Protein AF-A0A380ZPB5-F1 (afdb_monomer_lite)

Radius of gyration: 14.92 Å; chains: 1; bounding box: 39×32×36 Å

Organism: Bartonella doshiae (NCBI:txid33044)

Secondary structure (DSSP, 8-state):
------SSTT-EEEEEEEEEEEEEE---BTTB----EEEEEEEEEEEEEEEEEETTTTEE-EEEEEEE-EEEEEEEEE-----TT-GGGGTT-------EEETT--EEEEEEEEES-HHHHTT-------

Structure (mmCIF, N/CA/C/O backbone):
data_AF-A0A380ZPB5-F1
#
_entry.id   AF-A0A380ZPB5-F1
#
loop_
_atom_site.group_PDB
_atom_site.id
_atom_site.type_symbol
_atom_site.label_atom_id
_atom_site.label_alt_id
_atom_site.label_comp_id
_atom_site.label_asym_id
_atom_site.label_entity_id
_atom_site.label_seq_id
_atom_site.pdbx_PDB_ins_code
_atom_site.Cartn_x
_atom_site.Cartn_y
_atom_site.Cartn_z
_atom_site.occupancy
_atom_site.B_iso_or_equiv
_atom_site.auth_seq_id
_atom_site.auth_comp_id
_atom_site.auth_asym_id
_atom_site.auth_atom_id
_atom_site.pdbx_PDB_model_num
ATOM 1 N N . MET A 1 1 ? -11.620 -12.714 0.211 1.00 59.03 1 MET A N 1
ATOM 2 C CA . MET A 1 1 ? -12.500 -11.564 -0.087 1.00 59.03 1 MET A CA 1
ATOM 3 C C . MET A 1 1 ? -11.816 -10.755 -1.172 1.00 59.03 1 MET A C 1
ATOM 5 O O . MET A 1 1 ? -10.597 -10.664 -1.121 1.00 59.03 1 MET A O 1
ATOM 9 N N . TYR A 1 2 ? -12.562 -10.238 -2.146 1.00 60.38 2 TYR A N 1
ATOM 10 C CA . TYR A 1 2 ? -12.025 -9.397 -3.216 1.00 60.38 2 TYR A CA 1
ATOM 11 C C . TYR A 1 2 ? -12.805 -8.084 -3.231 1.00 60.38 2 TYR A C 1
ATOM 13 O O . TYR A 1 2 ? -14.024 -8.108 -3.072 1.00 60.38 2 TYR A O 1
ATOM 21 N N . SER A 1 3 ? -12.097 -6.974 -3.406 1.00 71.94 3 SER A N 1
ATOM 22 C CA . SER A 1 3 ? -12.670 -5.673 -3.743 1.00 71.94 3 SER A CA 1
ATOM 23 C C . SER A 1 3 ? -12.074 -5.259 -5.084 1.00 71.94 3 SER A C 1
ATOM 25 O O . SER A 1 3 ? -10.899 -5.538 -5.326 1.00 71.94 3 SER A O 1
ATOM 27 N N . ILE A 1 4 ? -12.892 -4.715 -5.982 1.00 68.88 4 ILE A N 1
ATOM 28 C CA . ILE A 1 4 ? -12.515 -4.486 -7.380 1.00 68.88 4 ILE A CA 1
ATOM 29 C C . ILE A 1 4 ? -12.632 -2.991 -7.664 1.00 68.88 4 ILE A C 1
ATOM 31 O O . ILE A 1 4 ? -13.736 -2.450 -7.670 1.00 68.88 4 ILE A O 1
ATOM 35 N N . ALA A 1 5 ? -11.492 -2.348 -7.913 1.00 68.19 5 ALA A N 1
ATOM 36 C CA . ALA A 1 5 ? -11.420 -1.062 -8.598 1.00 68.19 5 ALA A CA 1
ATOM 37 C C . ALA A 1 5 ? -11.376 -1.310 -10.119 1.00 68.19 5 ALA A C 1
ATOM 39 O O . ALA A 1 5 ? -11.049 -2.418 -10.560 1.00 68.19 5 ALA A O 1
ATOM 40 N N . SER A 1 6 ? -11.742 -0.322 -10.936 1.00 67.69 6 SER A N 1
ATOM 41 C CA . SER A 1 6 ? -11.600 -0.437 -12.391 1.00 67.69 6 SER A CA 1
ATOM 42 C C . SER A 1 6 ? -10.126 -0.485 -12.812 1.00 67.69 6 SER A C 1
ATOM 44 O O . SER A 1 6 ? -9.210 -0.296 -12.017 1.00 67.69 6 SER A O 1
ATOM 46 N N . ASN A 1 7 ? -9.882 -0.725 -14.098 1.00 62.81 7 ASN A N 1
ATOM 47 C CA . ASN A 1 7 ? -8.547 -0.761 -14.698 1.00 62.81 7 ASN A CA 1
ATOM 48 C C . ASN A 1 7 ? -7.957 0.637 -14.983 1.00 62.81 7 ASN A C 1
ATOM 50 O O . ASN A 1 7 ? -7.093 0.765 -15.855 1.00 62.81 7 ASN A O 1
ATOM 54 N N . VAL A 1 8 ? -8.459 1.675 -14.309 1.00 70.31 8 VAL A N 1
ATOM 55 C CA . VAL A 1 8 ? -8.018 3.067 -14.440 1.00 70.31 8 VAL A CA 1
ATOM 56 C C . VAL A 1 8 ? -7.166 3.438 -13.231 1.00 70.31 8 VAL A C 1
ATOM 58 O O . VAL A 1 8 ? -7.517 3.142 -12.091 1.00 70.31 8 VAL A O 1
ATOM 61 N N . ASP A 1 9 ? -6.049 4.112 -13.488 1.00 69.69 9 ASP A N 1
ATOM 62 C CA . ASP A 1 9 ? -5.154 4.592 -12.442 1.00 69.69 9 ASP A CA 1
ATOM 63 C C . ASP A 1 9 ? -5.865 5.461 -11.411 1.00 69.69 9 ASP A C 1
ATOM 65 O O . ASP A 1 9 ? -6.590 6.404 -11.740 1.00 69.69 9 ASP A O 1
ATOM 69 N N . GLY A 1 10 ? -5.594 5.168 -10.144 1.00 66.44 10 GLY A N 1
ATOM 70 C CA . GLY A 1 10 ? -6.129 5.929 -9.032 1.00 66.44 10 GLY A CA 1
ATOM 71 C C . GLY A 1 10 ? -7.596 5.646 -8.723 1.00 66.44 10 GLY A C 1
ATOM 72 O O . GLY A 1 10 ? -8.136 6.307 -7.831 1.00 66.44 10 GLY A O 1
ATOM 73 N N . ASP A 1 11 ? -8.221 4.690 -9.412 1.00 80.50 11 ASP A N 1
ATOM 74 C CA . ASP A 1 11 ? -9.562 4.244 -9.073 1.00 80.50 11 ASP A CA 1
ATOM 75 C C . ASP A 1 11 ? -9.562 3.519 -7.724 1.00 80.50 11 ASP A C 1
ATOM 77 O O . ASP A 1 11 ? -8.575 2.883 -7.329 1.00 80.50 11 ASP A O 1
ATOM 81 N N . SER A 1 12 ? -10.653 3.677 -6.977 1.00 83.69 12 SER A N 1
ATOM 82 C CA . SER A 1 12 ? -10.672 3.331 -5.560 1.00 83.69 12 SER A CA 1
ATOM 83 C C . SER A 1 12 ? -11.717 2.292 -5.205 1.00 83.69 12 SER A C 1
ATOM 85 O O . SER A 1 12 ? -12.875 2.388 -5.601 1.00 83.69 12 SER A O 1
ATOM 87 N N . SER A 1 13 ? -11.324 1.355 -4.354 1.00 90.81 13 SER A N 1
ATOM 88 C CA . SER A 1 13 ? -12.236 0.459 -3.648 1.00 90.81 13 SER A CA 1
ATOM 89 C C . SER A 1 13 ? -12.392 0.888 -2.194 1.00 90.81 13 SER A C 1
ATOM 91 O O . SER A 1 13 ? -11.403 1.243 -1.558 1.00 90.81 13 SER A O 1
ATOM 93 N N . LEU A 1 14 ? -13.608 0.795 -1.650 1.00 93.25 14 LEU A N 1
ATOM 94 C CA . LEU A 1 14 ? -13.886 1.035 -0.233 1.00 93.25 14 LEU A CA 1
ATOM 95 C C . LEU A 1 14 ? -14.128 -0.287 0.497 1.00 93.25 14 LEU A C 1
ATOM 97 O O . LEU A 1 14 ? -14.925 -1.119 0.061 1.00 93.25 14 LEU A O 1
ATOM 101 N N . VAL A 1 15 ? -13.467 -0.454 1.636 1.00 95.62 15 VAL A N 1
ATOM 102 C CA . VAL A 1 15 ? -13.733 -1.514 2.605 1.00 95.62 15 VAL A CA 1
ATOM 103 C C . VAL A 1 15 ? -14.069 -0.860 3.938 1.00 95.62 15 VAL A C 1
ATOM 105 O O . VAL A 1 15 ? -13.256 -0.145 4.512 1.00 95.62 15 VAL A O 1
ATOM 108 N N . GLU A 1 16 ? -15.271 -1.112 4.450 1.00 96.75 16 GLU A N 1
ATOM 109 C CA . GLU A 1 16 ? -15.693 -0.540 5.734 1.00 96.75 16 GLU A CA 1
ATOM 110 C C . GLU A 1 16 ? -14.815 -1.045 6.887 1.00 96.75 16 GLU A C 1
ATOM 112 O O . GLU A 1 16 ? -14.212 -0.259 7.603 1.00 96.75 16 GLU A O 1
ATOM 117 N N . ASN A 1 17 ? -14.684 -2.365 7.035 1.00 97.38 17 ASN A N 1
ATOM 118 C CA . ASN A 1 17 ? -13.907 -2.973 8.113 1.00 97.38 17 ASN A CA 1
ATOM 119 C C . ASN A 1 17 ? -12.953 -4.015 7.538 1.00 97.38 17 ASN A C 1
ATOM 121 O O . ASN A 1 17 ? -13.399 -4.962 6.881 1.00 97.38 17 ASN A O 1
ATOM 125 N N . LEU A 1 18 ? -11.660 -3.878 7.824 1.00 97.56 18 LEU A N 1
ATOM 126 C CA . LEU A 1 18 ? -10.658 -4.877 7.475 1.00 97.56 18 LEU A CA 1
ATOM 127 C C . LEU A 1 18 ? -9.820 -5.232 8.702 1.00 97.56 18 LEU A C 1
ATOM 129 O O . LEU A 1 18 ? -9.135 -4.392 9.278 1.00 97.56 18 LEU A O 1
ATOM 133 N N . SER A 1 19 ? -9.854 -6.501 9.096 1.00 97.50 19 SER A N 1
ATOM 134 C CA . SER A 1 19 ? -9.129 -6.976 10.270 1.00 97.50 19 SER A CA 1
ATOM 135 C C . SER A 1 19 ? -8.609 -8.399 10.107 1.00 97.50 19 SER A C 1
ATOM 137 O O . SER A 1 19 ? -9.064 -9.158 9.249 1.00 97.50 19 SER A O 1
ATOM 139 N N . GLY A 1 20 ? -7.639 -8.766 10.946 1.00 96.31 20 GLY A N 1
ATOM 140 C CA . GLY A 1 20 ? -7.140 -10.135 11.065 1.00 96.31 20 GLY A CA 1
ATOM 141 C C . GLY A 1 20 ? -5.643 -10.272 10.796 1.00 96.31 20 GLY A C 1
ATOM 142 O O . GLY A 1 20 ? -4.861 -9.359 11.056 1.00 96.31 20 GLY A O 1
ATOM 143 N N . ASN A 1 21 ? -5.250 -11.454 10.319 1.00 96.62 21 ASN A N 1
ATOM 144 C CA . ASN A 1 21 ? -3.873 -11.812 9.984 1.00 96.62 21 ASN A CA 1
ATOM 145 C C . ASN A 1 21 ? -3.880 -12.513 8.620 1.00 96.62 21 ASN A C 1
ATOM 147 O O . ASN A 1 21 ? -4.488 -13.570 8.459 1.00 96.62 21 ASN A O 1
ATOM 151 N N . GLY A 1 22 ? -3.288 -11.871 7.621 1.00 95.81 22 GLY A N 1
ATOM 152 C CA . GLY A 1 22 ? -3.424 -12.241 6.217 1.00 95.81 22 GLY A CA 1
ATOM 153 C C . GLY A 1 22 ? -2.820 -11.177 5.308 1.00 95.81 22 GLY A C 1
ATOM 154 O O . GLY A 1 22 ? -2.191 -10.236 5.791 1.00 95.81 22 GLY A O 1
ATOM 155 N N . SER A 1 23 ? -3.011 -11.315 3.998 1.00 96.56 23 SER A N 1
ATOM 156 C CA . SER A 1 23 ? -2.400 -10.418 3.014 1.00 96.56 23 SER A CA 1
ATOM 157 C C . SER A 1 23 ? -3.433 -9.681 2.171 1.00 96.56 23 SER A C 1
ATOM 159 O O . SER A 1 23 ? -4.433 -10.260 1.747 1.00 96.56 23 SER A O 1
ATOM 161 N N . VAL A 1 24 ? -3.133 -8.420 1.877 1.00 95.94 24 VAL A N 1
ATOM 162 C CA . VAL A 1 24 ? -3.817 -7.593 0.884 1.00 95.94 24 VAL A CA 1
ATOM 163 C C . VAL A 1 24 ? -2.868 -7.425 -0.293 1.00 95.94 24 VAL A C 1
ATOM 165 O O . VAL A 1 24 ? -1.738 -6.962 -0.133 1.00 95.94 24 VAL A O 1
ATOM 168 N N . ILE A 1 25 ? -3.315 -7.858 -1.467 1.00 92.25 25 ILE A N 1
ATOM 169 C CA . ILE A 1 25 ? -2.514 -7.860 -2.688 1.00 92.25 25 ILE A CA 1
ATOM 170 C C . ILE A 1 25 ? -3.189 -6.923 -3.673 1.00 92.25 25 ILE A C 1
ATOM 172 O O . ILE A 1 25 ? -4.316 -7.185 -4.093 1.00 92.25 25 ILE A O 1
ATOM 176 N N . PHE A 1 26 ? -2.485 -5.863 -4.046 1.00 90.06 26 PHE A N 1
ATOM 177 C CA . PHE A 1 26 ? -2.874 -5.030 -5.167 1.00 90.06 26 PHE A CA 1
ATOM 178 C C . PHE A 1 26 ? -2.478 -5.759 -6.451 1.00 90.06 26 PHE A C 1
ATOM 180 O O . PHE A 1 26 ? -1.330 -6.178 -6.624 1.00 90.06 26 PHE A O 1
ATOM 187 N N . THR A 1 27 ? -3.454 -6.013 -7.316 1.00 84.94 27 THR A N 1
ATOM 188 C CA . THR A 1 27 ? -3.239 -6.750 -8.562 1.00 84.94 27 THR A CA 1
ATOM 189 C C . THR A 1 27 ? -3.159 -5.780 -9.722 1.00 84.94 27 THR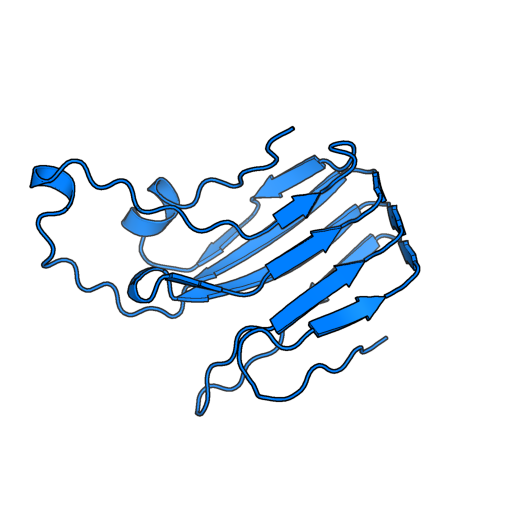 A C 1
ATOM 191 O O . THR A 1 27 ? -4.060 -4.969 -9.891 1.00 84.94 27 THR A O 1
ATOM 194 N N . SER A 1 28 ? -2.133 -5.927 -10.555 1.00 76.12 28 SER A N 1
ATOM 195 C CA . SER A 1 28 ? -1.971 -5.169 -11.792 1.00 76.12 28 SER A CA 1
ATOM 196 C C . SER A 1 28 ? -1.672 -6.114 -12.956 1.00 76.12 28 SER A C 1
ATOM 198 O O . SER A 1 28 ? -1.261 -7.260 -12.750 1.00 76.12 28 SER A O 1
ATOM 200 N N . THR A 1 29 ? -1.890 -5.662 -14.190 1.00 71.50 29 THR A N 1
ATOM 201 C CA . THR A 1 29 ? -1.601 -6.463 -15.392 1.00 71.50 29 THR A CA 1
ATOM 202 C C . THR A 1 29 ? -0.348 -5.960 -16.089 1.00 71.50 29 THR A C 1
ATOM 204 O O . THR A 1 29 ? -0.175 -4.757 -16.236 1.00 71.50 29 THR A O 1
ATOM 207 N N . VAL A 1 30 ? 0.479 -6.876 -16.602 1.00 68.00 30 VAL A N 1
ATOM 208 C CA . VAL A 1 30 ? 1.744 -6.538 -17.287 1.00 68.00 30 VAL A CA 1
ATOM 209 C C . VAL A 1 30 ? 1.529 -5.636 -18.513 1.00 68.00 30 VAL A C 1
ATOM 211 O O . VAL A 1 30 ? 2.358 -4.787 -18.807 1.00 68.00 30 VAL A O 1
ATOM 214 N N . PHE A 1 31 ? 0.413 -5.804 -19.230 1.00 67.81 31 PHE A N 1
ATOM 215 C CA . PHE A 1 31 ? 0.139 -5.079 -20.479 1.00 67.81 31 PHE A CA 1
ATOM 216 C C . PHE A 1 31 ? -0.516 -3.707 -20.281 1.00 67.81 31 PHE A C 1
ATOM 218 O O . PHE A 1 31 ? -0.522 -2.899 -21.205 1.00 67.81 31 PHE A O 1
ATOM 225 N N . ASN A 1 32 ? -1.076 -3.454 -19.100 1.00 69.12 32 ASN A N 1
ATOM 226 C CA . ASN A 1 32 ? -1.637 -2.167 -18.710 1.00 69.12 32 ASN A CA 1
ATOM 227 C C . ASN A 1 32 ? -1.415 -2.004 -17.200 1.00 69.12 32 ASN A C 1
ATOM 229 O O . ASN A 1 32 ? -2.324 -2.330 -16.416 1.00 69.12 32 ASN A O 1
ATOM 233 N N . PRO A 1 33 ? -0.189 -1.622 -16.788 1.00 75.06 33 PRO A N 1
ATOM 234 C CA . PRO A 1 33 ? 0.116 -1.415 -15.387 1.00 75.06 33 PRO A CA 1
ATOM 235 C C . PRO A 1 33 ? -0.759 -0.273 -14.885 1.00 75.06 33 PRO A C 1
ATOM 237 O O . PRO A 1 33 ? -0.653 0.869 -15.339 1.00 75.06 33 PRO A O 1
ATOM 240 N N . HIS A 1 34 ? -1.658 -0.634 -13.982 1.00 83.25 34 HIS A N 1
ATOM 241 C CA . HIS A 1 34 ? -2.491 0.292 -13.244 1.00 83.25 34 HIS A CA 1
ATOM 242 C C . HIS A 1 34 ? -2.220 0.162 -11.754 1.00 83.25 34 HIS A C 1
ATOM 244 O O . HIS A 1 34 ? -1.895 -0.930 -11.271 1.00 83.25 34 HIS A O 1
ATOM 250 N N . TYR A 1 35 ? -2.385 1.277 -11.059 1.00 88.56 35 TYR A N 1
ATOM 251 C CA . TYR A 1 35 ? -2.191 1.382 -9.622 1.00 88.56 35 TYR A CA 1
ATOM 252 C C . TYR A 1 35 ? -3.506 1.753 -8.951 1.00 88.56 35 TYR A C 1
ATOM 254 O O . TYR A 1 35 ? -4.170 2.722 -9.339 1.00 88.56 35 TYR A O 1
ATOM 262 N N . SER A 1 36 ? -3.903 0.954 -7.967 1.00 90.38 36 SER A N 1
ATOM 263 C CA . SER A 1 36 ? -5.217 1.059 -7.336 1.00 90.38 36 SER A CA 1
ATOM 264 C C . SER A 1 36 ? -5.138 1.784 -6.002 1.00 90.38 36 SER A C 1
ATOM 266 O O . SER A 1 36 ? -4.145 1.698 -5.274 1.00 90.38 36 SER A O 1
ATOM 268 N N . LYS A 1 37 ? -6.234 2.449 -5.637 1.00 92.50 37 LYS A N 1
ATOM 269 C CA . LYS A 1 37 ? -6.416 3.000 -4.295 1.00 92.50 37 LYS A CA 1
ATOM 270 C C . LYS A 1 37 ? -7.315 2.083 -3.479 1.00 92.50 37 LYS A C 1
ATOM 272 O O . LYS A 1 37 ? -8.395 1.690 -3.920 1.00 92.50 37 LYS A O 1
ATOM 277 N N . LEU A 1 38 ? -6.903 1.769 -2.260 1.00 94.69 38 LEU A N 1
ATOM 278 C CA . LEU A 1 38 ? -7.751 1.091 -1.289 1.00 94.69 38 LEU A CA 1
ATOM 279 C C . LEU A 1 38 ? -8.072 2.055 -0.154 1.00 94.69 38 LEU A C 1
ATOM 281 O O . LEU A 1 38 ? -7.173 2.552 0.516 1.00 94.69 38 LEU A O 1
ATOM 285 N N . GLN A 1 39 ? -9.358 2.303 0.058 1.00 95.94 39 GLN A N 1
ATOM 286 C CA . GLN A 1 39 ? -9.868 3.060 1.190 1.00 95.94 39 GLN A CA 1
ATOM 287 C C . GLN A 1 39 ? -10.385 2.089 2.250 1.00 95.94 39 GLN A C 1
ATOM 289 O O . GLN A 1 39 ? -11.173 1.193 1.937 1.00 95.94 39 GLN A O 1
ATOM 294 N N . ILE A 1 40 ? -9.953 2.268 3.497 1.00 97.38 40 ILE A N 1
ATOM 295 C CA . ILE A 1 40 ? -10.393 1.474 4.646 1.00 97.38 40 ILE A CA 1
ATOM 296 C C . ILE A 1 40 ? -10.897 2.409 5.741 1.00 97.38 40 ILE A C 1
ATOM 298 O O . ILE A 1 40 ? -10.165 3.297 6.180 1.00 97.38 40 ILE A O 1
ATOM 302 N N . ASN A 1 41 ? -12.128 2.202 6.212 1.00 98.00 41 ASN A N 1
ATOM 303 C CA . ASN A 1 41 ? -12.638 3.004 7.324 1.00 98.00 41 ASN A CA 1
ATOM 304 C C . ASN A 1 41 ? -12.040 2.549 8.661 1.00 98.00 41 ASN A C 1
ATOM 306 O O . ASN A 1 41 ? -11.457 3.372 9.361 1.00 98.00 41 ASN A O 1
ATOM 310 N N . ASP A 1 42 ? -12.123 1.259 8.981 1.00 98.31 42 ASP A N 1
ATOM 311 C CA . ASP A 1 42 ? -11.603 0.691 10.226 1.00 98.31 42 ASP A CA 1
ATOM 312 C C . ASP A 1 42 ? -10.624 -0.463 9.924 1.00 98.31 42 ASP A C 1
ATOM 314 O O . ASP A 1 42 ? -11.015 -1.538 9.451 1.00 98.31 42 ASP A O 1
ATOM 318 N N . LEU A 1 43 ? -9.333 -0.235 10.190 1.00 98.38 43 LEU A N 1
ATOM 319 C CA . LEU A 1 43 ? -8.243 -1.197 10.005 1.00 98.38 43 LEU A CA 1
ATOM 320 C C . LEU A 1 43 ? -7.740 -1.705 11.362 1.00 98.38 43 LEU A C 1
ATOM 322 O O . LEU A 1 43 ? -7.446 -0.918 12.256 1.00 98.38 43 LEU A O 1
ATOM 326 N N . SER A 1 44 ? -7.585 -3.024 11.513 1.00 98.31 44 SER A N 1
ATOM 327 C CA . SER A 1 44 ? -6.947 -3.603 12.706 1.00 98.31 44 SER A CA 1
ATOM 328 C C . SER A 1 44 ? -6.177 -4.904 12.446 1.00 98.31 44 SER A C 1
ATOM 330 O O . SER A 1 44 ? -6.349 -5.571 11.424 1.00 98.31 44 SER A O 1
ATOM 332 N N . GLY A 1 45 ? -5.338 -5.314 13.402 1.00 97.56 45 GLY A N 1
ATOM 333 C CA . GLY A 1 45 ? -4.696 -6.634 13.418 1.00 97.56 45 GLY A CA 1
ATOM 334 C C . GLY A 1 45 ? -3.226 -6.629 12.986 1.00 97.56 45 GLY A C 1
ATOM 335 O O . GLY A 1 45 ? -2.436 -5.827 13.481 1.00 97.56 45 GLY A O 1
ATOM 336 N N . ASN A 1 46 ? -2.852 -7.592 12.136 1.00 97.81 46 ASN A N 1
ATOM 337 C CA . ASN A 1 46 ? -1.490 -7.795 11.623 1.00 97.81 46 ASN A CA 1
ATOM 338 C C . ASN A 1 46 ? -1.530 -8.265 10.165 1.00 97.81 46 ASN A C 1
ATOM 340 O O . ASN A 1 46 ? -1.252 -9.418 9.835 1.00 97.81 46 ASN A O 1
ATOM 344 N N . LEU A 1 47 ? -1.985 -7.362 9.301 1.00 98.31 47 LEU A N 1
ATOM 345 C CA . LEU A 1 47 ? -2.096 -7.602 7.864 1.00 98.31 47 LEU A CA 1
ATOM 346 C C . LEU A 1 47 ? -0.796 -7.258 7.139 1.00 98.31 47 LEU A C 1
ATOM 348 O O . LEU A 1 47 ? -0.045 -6.380 7.559 1.00 98.31 47 LEU A O 1
ATOM 352 N N . HIS A 1 48 ? -0.566 -7.932 6.019 1.00 97.75 48 HIS A N 1
ATOM 353 C CA . HIS A 1 48 ? 0.543 -7.679 5.112 1.00 97.75 48 HIS A CA 1
ATOM 354 C C . HIS A 1 48 ? 0.040 -7.059 3.808 1.00 97.75 48 HIS A C 1
ATOM 356 O O . HIS A 1 48 ? -0.642 -7.725 3.031 1.00 97.75 48 HIS A O 1
ATOM 362 N N . PHE A 1 49 ? 0.397 -5.805 3.550 1.00 96.81 49 PHE A N 1
ATOM 363 C CA . PHE A 1 49 ? 0.059 -5.100 2.316 1.00 96.81 49 PHE A CA 1
ATOM 364 C C . PHE A 1 49 ? 1.197 -5.213 1.300 1.00 96.81 49 PHE A C 1
ATOM 366 O O . PHE A 1 49 ? 2.358 -4.966 1.622 1.00 96.81 49 PHE A O 1
ATOM 373 N N . ARG A 1 50 ? 0.876 -5.611 0.070 1.00 95.19 50 ARG A N 1
ATOM 374 C CA . ARG A 1 50 ? 1.851 -5.763 -1.016 1.00 95.19 50 ARG A CA 1
ATOM 375 C C . ARG A 1 50 ? 1.576 -4.727 -2.096 1.00 95.19 50 ARG A C 1
ATOM 377 O O . ARG A 1 50 ? 0.652 -4.919 -2.883 1.00 95.19 50 ARG A O 1
ATOM 384 N N . PHE A 1 51 ? 2.364 -3.660 -2.091 1.00 93.19 51 PHE A N 1
ATOM 385 C CA . PHE A 1 51 ? 2.260 -2.530 -3.009 1.00 93.19 51 PHE A CA 1
ATOM 386 C C . PHE A 1 51 ? 3.065 -2.781 -4.280 1.00 93.19 51 PHE A C 1
ATOM 388 O O . PHE A 1 51 ? 4.167 -3.334 -4.221 1.00 93.19 51 PHE A O 1
ATOM 395 N N . ASN A 1 52 ? 2.542 -2.319 -5.409 1.00 91.12 52 ASN A N 1
ATOM 396 C CA . ASN A 1 52 ? 3.286 -2.147 -6.646 1.00 91.12 52 ASN A CA 1
ATOM 397 C C . ASN A 1 52 ? 3.522 -0.653 -6.874 1.00 91.12 52 ASN A C 1
ATOM 399 O O . ASN A 1 52 ? 2.624 0.161 -6.655 1.00 91.12 52 ASN A O 1
ATOM 403 N N . ILE A 1 53 ? 4.714 -0.297 -7.342 1.00 89.25 53 ILE A N 1
ATOM 404 C CA . ILE A 1 53 ? 5.076 1.074 -7.701 1.00 89.25 53 ILE A CA 1
ATOM 405 C C . ILE A 1 53 ? 5.788 1.117 -9.059 1.00 89.25 53 ILE A C 1
ATOM 407 O O . ILE A 1 53 ? 6.208 0.095 -9.613 1.00 89.25 53 ILE A O 1
ATOM 411 N N . ASN A 1 54 ? 5.880 2.320 -9.604 1.00 87.56 54 ASN A N 1
ATOM 412 C CA . ASN A 1 54 ? 6.853 2.741 -10.597 1.00 87.56 54 ASN A CA 1
ATOM 413 C C . ASN A 1 54 ? 7.398 4.079 -10.104 1.00 87.56 54 ASN A C 1
ATOM 415 O O . ASN A 1 54 ? 6.757 5.127 -10.254 1.00 87.56 54 ASN A O 1
ATOM 419 N N . PHE A 1 55 ? 8.548 4.015 -9.438 1.00 84.50 55 PHE A N 1
ATOM 420 C CA . PHE A 1 55 ? 9.121 5.178 -8.773 1.00 84.50 55 PHE A CA 1
ATOM 421 C C . PHE A 1 55 ? 9.584 6.237 -9.779 1.00 84.50 55 PHE A C 1
ATOM 423 O O . PHE A 1 55 ? 9.290 7.421 -9.594 1.00 84.50 55 PHE A O 1
ATOM 430 N N . ALA A 1 56 ? 10.202 5.821 -10.887 1.00 79.69 56 ALA A N 1
ATOM 431 C CA . ALA A 1 56 ? 10.576 6.705 -11.992 1.00 79.69 56 ALA A CA 1
ATOM 432 C C . ALA A 1 56 ? 9.404 7.553 -12.532 1.00 79.69 56 ALA A C 1
ATOM 434 O O . ALA A 1 56 ? 9.600 8.711 -12.903 1.00 79.69 56 ALA A O 1
ATOM 435 N N . GLU A 1 57 ? 8.186 7.003 -12.558 1.00 83.81 57 GLU A N 1
ATOM 436 C CA . GLU A 1 57 ? 6.970 7.714 -12.985 1.00 83.81 57 GLU A CA 1
ATOM 437 C C . GLU A 1 57 ? 6.175 8.347 -11.833 1.00 83.81 57 GLU A C 1
ATOM 439 O O . GLU A 1 57 ? 5.148 8.973 -12.090 1.00 83.81 57 GLU A O 1
ATOM 444 N N . GLN A 1 58 ? 6.626 8.208 -10.581 1.00 84.38 58 GLN A N 1
ATOM 445 C CA . GLN A 1 58 ? 5.918 8.676 -9.380 1.00 84.38 58 GLN A CA 1
ATOM 446 C C . GLN A 1 58 ? 4.484 8.121 -9.288 1.00 84.38 58 GLN A C 1
ATOM 448 O O . GLN A 1 58 ? 3.532 8.828 -8.951 1.00 84.38 58 GLN A O 1
ATOM 453 N N . ARG A 1 59 ? 4.323 6.834 -9.617 1.00 87.44 59 ARG A N 1
ATOM 454 C CA . ARG A 1 59 ? 3.040 6.117 -9.597 1.00 87.44 59 ARG A CA 1
ATOM 455 C C . ARG A 1 59 ? 3.133 4.918 -8.665 1.00 87.44 59 ARG A C 1
ATOM 457 O O . ARG A 1 59 ? 4.169 4.262 -8.585 1.00 87.44 59 ARG A O 1
ATOM 464 N N . GLY A 1 60 ? 2.051 4.609 -7.966 1.00 89.31 60 GLY A N 1
ATOM 465 C CA . GLY A 1 60 ? 2.030 3.496 -7.031 1.00 89.31 60 GLY A CA 1
ATOM 466 C C . GLY A 1 60 ? 0.650 3.218 -6.474 1.00 89.31 60 GLY A C 1
ATOM 467 O O . GLY A 1 60 ? -0.235 4.077 -6.503 1.00 89.31 60 GLY A O 1
ATOM 468 N N . ASP A 1 61 ? 0.472 1.988 -6.004 1.00 92.44 61 ASP A N 1
ATOM 469 C CA . ASP A 1 61 ? -0.695 1.615 -5.217 1.00 92.44 61 ASP A CA 1
ATOM 470 C C . ASP A 1 61 ? -0.756 2.475 -3.952 1.00 92.44 61 ASP A C 1
ATOM 472 O O . ASP A 1 61 ? 0.276 2.846 -3.389 1.00 92.44 61 ASP A O 1
ATOM 476 N N . TYR A 1 62 ? -1.968 2.774 -3.493 1.00 92.75 62 TYR A N 1
ATOM 477 C CA . TYR A 1 62 ? -2.164 3.691 -2.376 1.00 92.75 62 TYR A CA 1
ATOM 478 C C . TYR A 1 62 ? -3.176 3.160 -1.373 1.00 92.75 62 TYR A C 1
ATOM 480 O O . TYR A 1 62 ? -4.257 2.688 -1.744 1.00 92.75 62 TYR A O 1
ATOM 488 N N . LEU A 1 63 ? -2.849 3.281 -0.092 1.00 95.44 63 LEU A N 1
ATOM 489 C CA . LEU A 1 63 ? -3.705 2.891 1.015 1.00 95.44 63 LEU A CA 1
ATOM 490 C C . LEU A 1 63 ? -4.131 4.129 1.807 1.00 95.44 63 LEU A C 1
ATOM 492 O O . LEU A 1 63 ? -3.306 4.809 2.407 1.00 95.44 63 LEU A O 1
ATOM 496 N N . LEU A 1 64 ? -5.436 4.388 1.841 1.00 95.25 64 LEU A N 1
ATOM 497 C CA . LEU A 1 64 ? -6.041 5.435 2.656 1.00 95.25 64 LEU A CA 1
ATOM 498 C C . LEU A 1 64 ? -6.817 4.797 3.808 1.00 95.25 64 LEU A C 1
ATOM 500 O O . LEU A 1 64 ? -7.742 4.018 3.573 1.00 95.25 64 LEU A O 1
ATOM 504 N N . ILE A 1 65 ? -6.471 5.145 5.041 1.00 97.25 65 ILE A N 1
ATOM 505 C CA . ILE A 1 65 ? -7.080 4.608 6.257 1.00 97.25 65 ILE A CA 1
ATOM 506 C C . ILE A 1 65 ? -7.678 5.757 7.060 1.00 97.25 65 ILE A C 1
ATOM 508 O O . ILE A 1 65 ? -7.026 6.772 7.292 1.00 97.25 65 ILE A O 1
ATOM 512 N N . LYS A 1 66 ? -8.931 5.601 7.489 1.00 97.56 66 LYS A N 1
ATOM 513 C CA . LYS A 1 66 ? -9.603 6.589 8.340 1.00 97.56 66 LYS A CA 1
ATOM 514 C C . LYS A 1 66 ? -9.322 6.365 9.827 1.00 97.56 66 LYS A C 1
ATOM 516 O O . LYS A 1 66 ? -9.153 7.328 10.569 1.00 97.56 66 LYS A O 1
ATOM 521 N N . LYS A 1 67 ? -9.335 5.105 10.267 1.00 98.06 67 LYS A N 1
ATOM 522 C CA . LYS A 1 67 ? -8.987 4.676 11.625 1.00 98.06 67 LYS A CA 1
ATOM 523 C C . LYS A 1 67 ? -8.135 3.415 11.560 1.00 98.06 67 LYS A C 1
ATOM 525 O O . LYS A 1 67 ? -8.655 2.321 11.326 1.00 98.06 67 LYS A O 1
ATOM 530 N N . GLY A 1 68 ? -6.832 3.574 11.726 1.00 97.44 68 GLY A N 1
ATOM 531 C CA . GLY A 1 68 ? -5.864 2.492 11.784 1.00 97.44 68 GLY A CA 1
ATOM 532 C C . GLY A 1 68 ? -5.558 2.058 13.210 1.00 97.44 68 GLY A C 1
ATOM 533 O O . GLY A 1 68 ? -5.498 2.875 14.113 1.00 97.44 68 GLY A O 1
ATOM 534 N N . ALA A 1 69 ? -5.336 0.764 13.419 1.00 97.88 69 ALA A N 1
ATOM 535 C CA . ALA A 1 69 ? -4.764 0.227 14.646 1.00 97.88 69 AL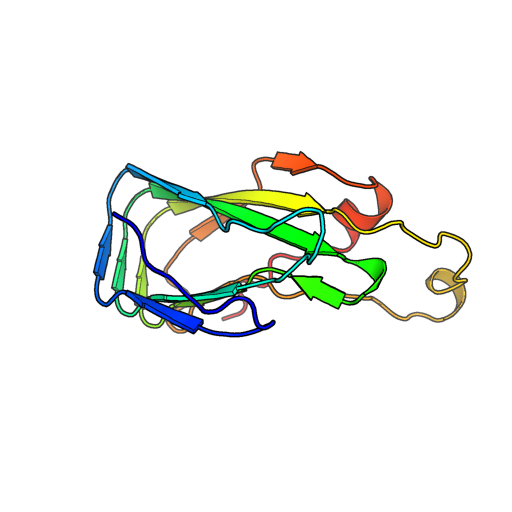A A CA 1
ATOM 536 C C . ALA A 1 69 ? -3.988 -1.062 14.355 1.00 97.88 69 ALA A C 1
ATOM 538 O O . ALA A 1 69 ? -4.288 -1.785 13.411 1.00 97.88 69 ALA A O 1
ATOM 539 N N . GLY A 1 70 ? -3.050 -1.427 15.227 1.00 97.12 70 GLY A N 1
ATOM 540 C CA . GLY A 1 70 ? -2.313 -2.689 15.118 1.00 97.12 70 GLY A CA 1
ATOM 541 C C . GLY A 1 70 ? -0.968 -2.557 14.405 1.00 97.12 70 GLY A C 1
ATOM 542 O O . GLY A 1 70 ? -0.456 -1.460 14.206 1.00 97.12 70 GLY A O 1
ATOM 543 N N . HIS A 1 71 ? -0.357 -3.701 14.097 1.00 97.00 71 HIS A N 1
ATOM 544 C CA . HIS A 1 71 ? 1.011 -3.776 13.578 1.00 97.00 71 HIS A CA 1
ATOM 545 C C . HIS A 1 71 ? 1.013 -4.536 12.265 1.00 97.00 71 HIS A C 1
ATOM 547 O O . HIS A 1 71 ? 0.930 -5.763 12.245 1.00 97.00 71 HIS A O 1
ATOM 553 N N . HIS A 1 72 ? 1.117 -3.796 11.178 1.00 97.62 72 HIS A N 1
ATOM 554 C CA . HIS A 1 72 ? 1.041 -4.288 9.822 1.00 97.62 72 HIS A CA 1
ATOM 555 C C . HIS A 1 72 ? 2.426 -4.384 9.194 1.00 97.62 72 HIS A C 1
ATOM 557 O O . HIS A 1 72 ? 3.391 -3.722 9.583 1.00 97.62 72 HIS A O 1
ATOM 563 N N . LYS A 1 73 ? 2.512 -5.227 8.176 1.00 97.00 73 LYS A N 1
ATOM 564 C CA . LYS A 1 73 ? 3.710 -5.405 7.365 1.00 97.00 73 LYS A CA 1
ATOM 565 C C . LYS A 1 73 ? 3.448 -4.876 5.980 1.00 97.00 73 LYS A C 1
ATOM 567 O O . LYS A 1 73 ? 2.317 -4.944 5.495 1.00 97.00 73 LYS A O 1
ATOM 572 N N . ILE A 1 74 ? 4.504 -4.443 5.318 1.00 96.00 74 ILE A N 1
ATOM 573 C CA . ILE A 1 74 ? 4.418 -4.029 3.928 1.00 96.00 74 ILE A CA 1
ATOM 574 C C . ILE A 1 74 ? 5.559 -4.623 3.113 1.00 96.00 74 ILE A C 1
ATOM 576 O O . ILE A 1 74 ? 6.675 -4.808 3.607 1.00 96.00 74 ILE A O 1
ATOM 580 N N . SER A 1 75 ? 5.259 -4.902 1.855 1.00 93.44 75 SER A N 1
ATOM 581 C CA . SER A 1 75 ? 6.257 -5.183 0.831 1.00 93.44 75 SER A CA 1
ATOM 582 C C . SER A 1 75 ? 5.984 -4.314 -0.378 1.00 93.44 75 SER A C 1
ATOM 584 O O . SER A 1 75 ? 4.821 -4.078 -0.708 1.00 93.44 75 SER A O 1
ATOM 586 N N . VAL A 1 76 ? 7.046 -3.883 -1.042 1.00 91.88 76 VAL A N 1
ATOM 587 C CA . VAL A 1 76 ? 6.964 -3.013 -2.215 1.00 91.88 76 VAL A CA 1
ATOM 588 C C . VAL A 1 76 ? 7.644 -3.697 -3.394 1.00 91.88 76 VAL A C 1
ATOM 590 O O . VAL A 1 76 ? 8.741 -4.236 -3.255 1.00 91.88 76 VAL A O 1
ATOM 593 N N . ILE A 1 77 ? 6.980 -3.691 -4.546 1.00 90.44 77 ILE A N 1
ATOM 594 C CA . ILE A 1 77 ? 7.530 -4.142 -5.822 1.00 90.44 77 ILE A CA 1
ATOM 595 C C . ILE A 1 77 ? 7.569 -2.937 -6.754 1.00 90.44 77 ILE A C 1
ATOM 597 O O . ILE A 1 77 ? 6.530 -2.447 -7.188 1.00 90.44 77 ILE A O 1
ATOM 601 N N . ASP A 1 78 ? 8.765 -2.468 -7.063 1.00 88.12 78 ASP A N 1
ATOM 602 C CA . ASP A 1 78 ? 9.008 -1.460 -8.076 1.00 88.12 78 ASP A CA 1
ATOM 603 C C . ASP A 1 78 ? 9.203 -2.120 -9.441 1.00 88.12 78 ASP A C 1
ATOM 605 O O . ASP A 1 78 ? 10.083 -2.958 -9.649 1.00 88.12 78 ASP A O 1
ATOM 609 N N . SER A 1 79 ? 8.320 -1.756 -10.362 1.00 84.56 79 SER A N 1
ATOM 610 C CA . SER A 1 79 ? 8.319 -2.217 -11.752 1.00 84.56 79 SER A CA 1
ATOM 611 C C . SER A 1 79 ? 8.884 -1.172 -12.715 1.00 84.56 79 SER A C 1
ATOM 613 O O . SER A 1 79 ? 8.994 -1.446 -13.913 1.00 84.56 79 SER A O 1
ATOM 615 N N . GLY A 1 80 ? 9.219 0.018 -12.205 1.00 77.44 80 GLY A N 1
ATOM 616 C CA . GLY A 1 80 ? 9.806 1.097 -12.982 1.00 77.44 80 GLY A CA 1
ATOM 617 C C . GLY A 1 80 ? 11.164 0.703 -13.555 1.00 77.44 80 GLY A C 1
ATOM 618 O O . GLY A 1 80 ? 11.958 -0.003 -12.934 1.00 77.44 80 GLY A O 1
ATOM 619 N N . VAL A 1 81 ? 11.441 1.171 -14.772 1.00 72.38 81 VAL A N 1
ATOM 620 C CA . VAL A 1 81 ? 12.798 1.139 -15.320 1.00 72.38 81 VAL A CA 1
ATOM 621 C C . VAL A 1 81 ? 13.453 2.453 -14.937 1.00 72.38 81 VAL A C 1
ATOM 623 O O . VAL A 1 81 ? 13.208 3.487 -15.558 1.00 72.38 81 VAL A O 1
ATOM 626 N N . GLU A 1 82 ? 14.281 2.406 -13.901 1.00 66.56 82 GLU A N 1
ATOM 627 C CA . GLU A 1 82 ? 14.966 3.589 -13.400 1.00 66.56 82 GLU A CA 1
ATOM 628 C C . GLU A 1 82 ? 15.892 4.180 -14.468 1.00 66.56 82 GLU A C 1
ATOM 630 O O . GLU A 1 82 ? 16.893 3.585 -14.882 1.00 66.56 82 GLU A O 1
ATOM 635 N N . VAL A 1 83 ? 15.584 5.399 -14.914 1.00 55.75 83 VAL A N 1
ATOM 636 C CA . VAL A 1 83 ? 16.476 6.164 -15.785 1.00 55.75 83 VAL A CA 1
ATOM 637 C C . VAL A 1 83 ? 17.533 6.817 -14.897 1.00 55.75 83 VAL A C 1
ATOM 639 O O . VAL A 1 83 ? 17.462 7.998 -14.563 1.00 55.75 83 VAL A O 1
ATOM 642 N N .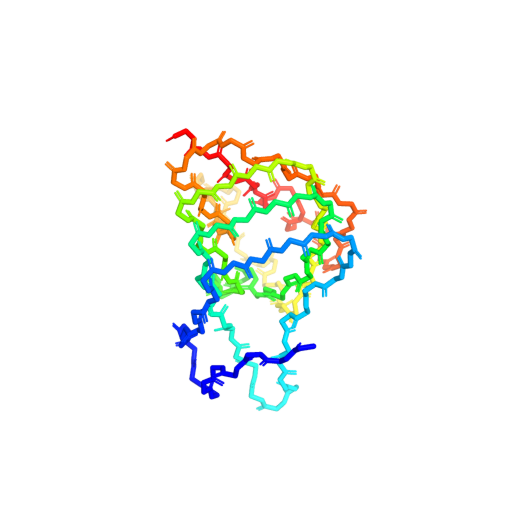 ILE A 1 84 ? 18.568 6.054 -14.546 1.00 50.47 84 ILE A N 1
ATOM 643 C CA . ILE A 1 84 ? 19.753 6.492 -13.775 1.00 50.47 84 ILE A CA 1
ATOM 644 C C . ILE A 1 84 ? 20.598 7.605 -14.446 1.00 50.47 84 ILE A C 1
ATOM 646 O O . ILE A 1 84 ? 21.712 7.892 -14.016 1.00 50.47 84 ILE A O 1
ATOM 650 N N . ASN A 1 85 ? 20.067 8.296 -15.460 1.00 46.06 85 ASN A N 1
ATOM 651 C CA . ASN A 1 85 ? 20.693 9.453 -16.108 1.00 46.06 85 ASN A CA 1
ATOM 652 C C . ASN A 1 85 ? 20.166 10.810 -15.629 1.00 46.06 85 ASN A C 1
ATOM 654 O O . ASN A 1 85 ? 20.511 11.836 -16.218 1.00 46.06 85 ASN A O 1
ATOM 658 N N . PHE A 1 86 ? 19.366 10.865 -14.567 1.00 48.53 86 PHE A N 1
ATOM 659 C CA . PHE A 1 86 ? 18.999 12.148 -13.986 1.00 48.53 86 PHE A CA 1
ATOM 660 C C . PHE A 1 86 ? 20.035 12.588 -12.944 1.00 48.53 86 PHE A C 1
ATOM 662 O O . PHE A 1 86 ? 20.218 11.915 -11.928 1.00 48.53 86 PHE A O 1
ATOM 669 N N . PRO A 1 87 ? 20.700 13.746 -13.120 1.00 47.28 87 PRO A N 1
ATOM 670 C CA . PRO A 1 87 ? 21.564 14.318 -12.100 1.00 47.28 87 PRO A CA 1
ATOM 671 C C . PRO A 1 87 ? 20.701 14.962 -10.997 1.00 47.28 87 PRO A C 1
ATOM 673 O O . PRO A 1 87 ? 20.920 16.113 -10.635 1.00 47.28 87 PRO A O 1
ATOM 676 N N . LEU A 1 88 ? 19.708 14.249 -10.456 1.00 51.41 88 LEU A N 1
ATOM 677 C CA . LEU A 1 88 ? 18.866 14.732 -9.353 1.00 51.41 88 LEU A CA 1
ATOM 678 C C . LEU A 1 88 ? 19.681 14.855 -8.060 1.00 51.41 88 LEU A C 1
ATOM 680 O O . LEU A 1 88 ? 19.487 15.801 -7.300 1.00 51.41 88 LEU A O 1
ATOM 684 N N . GLN A 1 89 ? 20.724 14.028 -7.903 1.00 46.62 89 GLN A N 1
ATOM 685 C CA . GLN A 1 89 ? 21.736 14.214 -6.856 1.00 46.62 89 GLN A CA 1
ATOM 686 C C . GLN A 1 89 ? 22.501 15.548 -6.985 1.00 46.62 89 GLN A C 1
ATOM 688 O O . GLN A 1 89 ? 23.037 16.035 -5.994 1.00 46.62 89 GLN A O 1
ATOM 693 N N . LYS A 1 90 ? 22.540 16.178 -8.173 1.00 44.66 90 LYS A N 1
ATOM 694 C CA . LYS A 1 90 ? 23.113 17.526 -8.360 1.00 44.66 90 LYS A CA 1
ATOM 695 C C . LYS A 1 90 ? 22.083 18.655 -8.232 1.00 44.66 90 LYS A C 1
ATOM 697 O O . LYS A 1 90 ? 22.494 19.810 -8.216 1.00 44.66 90 LYS A O 1
ATOM 702 N N . GLN A 1 91 ? 20.784 18.350 -8.155 1.00 50.53 91 GLN A N 1
ATOM 703 C CA . GLN A 1 91 ? 19.706 19.351 -8.136 1.00 50.53 91 GLN A CA 1
ATOM 704 C C . GLN A 1 91 ? 18.9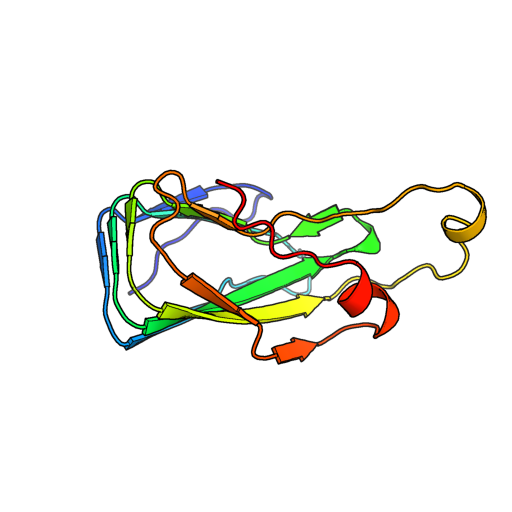34 19.432 -6.810 1.00 50.53 91 GLN A C 1
ATOM 706 O O . GLN A 1 91 ? 18.033 20.254 -6.712 1.00 50.53 91 GLN A O 1
ATOM 711 N N . HIS A 1 92 ? 19.294 18.651 -5.781 1.00 51.12 92 HIS A N 1
ATOM 712 C CA . HIS A 1 92 ? 18.611 18.672 -4.474 1.00 51.12 92 HIS A CA 1
ATOM 713 C C . HIS A 1 92 ? 17.089 18.442 -4.585 1.00 51.12 92 HIS A C 1
ATOM 715 O O . HIS A 1 92 ? 16.301 18.990 -3.822 1.00 51.12 92 HIS A O 1
ATOM 721 N N . LEU A 1 93 ? 16.671 17.645 -5.567 1.00 56.66 93 LEU A N 1
ATOM 722 C CA . LEU A 1 93 ? 15.299 17.174 -5.685 1.00 56.66 93 LEU A CA 1
ATOM 723 C C . LEU A 1 93 ? 15.248 15.800 -5.019 1.00 56.66 93 LEU A C 1
ATOM 725 O O . LEU A 1 93 ? 15.747 14.820 -5.573 1.00 56.66 93 LEU A O 1
ATOM 729 N N . VAL A 1 94 ? 14.716 15.764 -3.799 1.00 60.22 94 VAL A N 1
ATOM 730 C CA . VAL A 1 94 ? 14.320 14.519 -3.138 1.00 60.22 94 VAL A CA 1
ATOM 731 C C . VAL A 1 94 ? 12.982 14.124 -3.759 1.00 60.22 94 VAL A C 1
ATOM 733 O O . VAL A 1 94 ? 12.036 14.908 -3.730 1.00 60.22 94 VAL A O 1
ATOM 736 N N . LEU A 1 95 ? 12.941 12.968 -4.421 1.00 66.44 95 LEU A N 1
ATOM 737 C CA . LEU A 1 95 ? 11.695 12.373 -4.894 1.00 66.44 95 LEU A CA 1
ATOM 738 C C . LEU A 1 95 ? 11.187 11.447 -3.792 1.00 66.44 95 LEU A C 1
ATOM 740 O O . LEU A 1 95 ? 11.956 10.634 -3.285 1.00 66.44 95 LEU A O 1
ATOM 744 N N . GLU A 1 96 ? 9.914 11.579 -3.441 1.00 75.69 96 GLU A N 1
ATOM 745 C CA . GLU A 1 96 ? 9.244 10.803 -2.398 1.00 75.69 96 GLU A CA 1
ATOM 746 C C . GLU A 1 96 ? 7.912 10.308 -2.955 1.00 75.69 96 GLU A C 1
ATOM 748 O O . GLU A 1 96 ? 7.213 11.046 -3.652 1.00 75.69 96 GLU A O 1
ATOM 753 N N . LEU A 1 97 ? 7.553 9.062 -2.644 1.00 82.00 97 LEU A N 1
ATOM 754 C CA . LEU A 1 97 ? 6.286 8.469 -3.054 1.00 82.00 97 LEU A CA 1
ATOM 755 C C . LEU A 1 97 ? 5.529 7.991 -1.816 1.00 82.00 97 LEU A C 1
ATOM 757 O O . LEU A 1 97 ? 5.899 6.985 -1.213 1.00 82.00 97 LEU A O 1
ATOM 761 N N . ASP A 1 98 ? 4.465 8.709 -1.458 1.00 85.75 98 ASP A N 1
ATOM 762 C CA . ASP A 1 98 ? 3.569 8.308 -0.374 1.00 85.75 98 ASP A CA 1
ATOM 763 C C . ASP A 1 98 ? 2.708 7.106 -0.801 1.00 85.75 98 ASP A C 1
ATOM 765 O O . ASP A 1 98 ? 2.070 7.123 -1.856 1.00 85.75 98 ASP A O 1
ATOM 769 N N . LEU A 1 99 ? 2.687 6.063 0.030 1.00 92.00 99 LEU A N 1
ATOM 770 C CA . LEU A 1 99 ? 1.951 4.816 -0.209 1.00 92.00 99 LEU A CA 1
ATOM 771 C C . LEU A 1 99 ? 0.818 4.597 0.797 1.00 92.00 99 LEU A C 1
ATOM 773 O O . LEU A 1 99 ? -0.086 3.797 0.531 1.00 92.00 99 LEU A O 1
ATOM 777 N N . ILE A 1 100 ? 0.880 5.238 1.968 1.00 94.94 100 ILE A N 1
ATOM 778 C CA . ILE A 1 100 ? -0.016 4.956 3.092 1.00 94.94 100 ILE A CA 1
ATOM 779 C C . ILE A 1 100 ? -0.315 6.245 3.840 1.00 94.94 100 ILE A C 1
ATOM 781 O O . ILE A 1 100 ? 0.562 6.808 4.483 1.00 94.94 100 ILE A O 1
ATOM 785 N N . HIS A 1 101 ? -1.590 6.614 3.880 1.00 94.56 101 HIS A N 1
ATOM 786 C CA . HIS A 1 101 ? -2.074 7.675 4.749 1.00 94.56 101 HIS A CA 1
ATOM 787 C C . HIS A 1 101 ? -3.069 7.117 5.764 1.00 94.56 101 HIS A C 1
ATOM 789 O O . HIS A 1 101 ? -4.180 6.726 5.401 1.00 94.56 101 HIS A O 1
ATOM 795 N N . ASP A 1 102 ? -2.662 7.079 7.035 1.00 95.62 102 ASP A N 1
ATOM 796 C CA . ASP A 1 102 ? -3.525 6.758 8.174 1.00 95.62 102 ASP A CA 1
ATOM 797 C C . ASP A 1 102 ? -3.931 8.032 8.914 1.00 95.62 102 ASP A C 1
ATOM 799 O O . ASP A 1 102 ? -3.128 8.632 9.621 1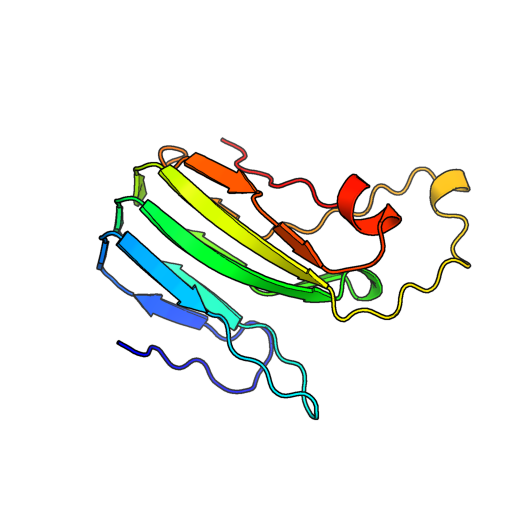.00 95.62 102 ASP A O 1
ATOM 803 N N . GLN A 1 103 ? -5.198 8.421 8.772 1.00 95.94 103 GLN A N 1
ATOM 804 C CA . GLN A 1 103 ? -5.743 9.645 9.359 1.00 95.94 103 GLN A CA 1
ATOM 805 C C . GLN A 1 103 ? -5.791 9.625 10.890 1.00 95.94 103 GLN A C 1
ATOM 807 O O . GLN A 1 103 ? -5.895 10.694 11.491 1.00 95.94 103 GLN A O 1
ATOM 812 N N . SER A 1 104 ? -5.778 8.449 11.527 1.00 95.06 104 SER A N 1
ATOM 813 C CA . SER A 1 104 ? -5.712 8.369 12.991 1.00 95.06 104 SER A CA 1
ATOM 814 C C . SER A 1 104 ? -4.284 8.287 13.525 1.00 95.06 104 SER A C 1
ATOM 816 O O . SER A 1 104 ? -4.093 8.519 14.715 1.00 95.06 104 SER A O 1
ATOM 818 N N . GLY A 1 105 ? -3.301 7.944 12.683 1.00 93.44 105 GLY A N 1
ATOM 819 C CA . GLY A 1 105 ? -1.897 7.778 13.078 1.00 93.44 105 GLY A CA 1
ATOM 820 C C . GLY A 1 105 ? -1.652 6.662 14.105 1.00 93.44 105 GLY A C 1
ATOM 821 O O . GLY A 1 105 ? -0.637 6.669 14.800 1.00 93.44 105 GLY A O 1
ATOM 822 N N . GLU A 1 106 ? -2.589 5.722 14.239 1.00 96.06 106 GLU A N 1
ATOM 823 C CA . GLU A 1 106 ? -2.599 4.700 15.298 1.00 96.06 106 GLU A CA 1
ATOM 824 C C . GLU A 1 106 ? -2.165 3.313 14.782 1.00 96.06 106 GLU A C 1
ATOM 826 O O . GLU A 1 106 ? -1.813 2.432 15.576 1.00 96.06 106 GLU A O 1
ATOM 831 N N . ALA A 1 107 ? -2.147 3.092 13.461 1.00 96.56 107 ALA A N 1
ATOM 832 C CA . ALA A 1 107 ? -1.568 1.891 12.870 1.00 96.56 107 ALA A CA 1
ATOM 833 C C . ALA A 1 107 ? -0.044 2.009 12.713 1.00 96.56 107 ALA A C 1
ATOM 835 O O . ALA A 1 107 ? 0.498 3.033 12.301 1.00 96.56 107 ALA A O 1
ATOM 836 N N . HIS A 1 108 ? 0.660 0.906 12.962 1.00 95.88 108 HIS A N 1
ATOM 837 C CA . HIS A 1 108 ? 2.095 0.796 12.716 1.00 95.88 108 HIS A CA 1
ATOM 838 C C . HIS A 1 108 ? 2.365 -0.042 11.472 1.00 95.88 108 HIS A C 1
ATOM 840 O O . HIS A 1 108 ? 1.825 -1.139 11.333 1.00 95.88 108 HIS A O 1
ATOM 846 N N . PHE A 1 109 ? 3.262 0.426 10.605 1.00 95.19 109 PHE A N 1
ATOM 847 C CA . PHE A 1 109 ? 3.674 -0.290 9.400 1.00 95.19 109 PHE A CA 1
ATOM 848 C C . PHE A 1 109 ? 5.175 -0.557 9.426 1.00 95.19 109 PHE A C 1
ATOM 850 O O . PHE A 1 109 ? 5.977 0.314 9.750 1.00 95.19 109 PHE A O 1
ATOM 857 N N . THR A 1 110 ? 5.572 -1.783 9.093 1.00 94.31 110 THR A N 1
ATOM 858 C CA . THR A 1 110 ? 6.983 -2.170 8.964 1.00 94.31 110 THR A CA 1
ATOM 859 C C . THR A 1 110 ? 7.260 -2.671 7.556 1.00 94.31 110 THR A C 1
ATOM 861 O O . THR A 1 110 ? 6.639 -3.642 7.112 1.00 94.31 110 THR A O 1
ATOM 864 N N . LEU A 1 111 ? 8.217 -2.041 6.870 1.00 92.50 111 LEU A N 1
ATOM 865 C CA . LEU A 1 111 ? 8.756 -2.546 5.610 1.00 92.50 111 LEU A CA 1
ATOM 866 C C . LEU A 1 111 ? 9.541 -3.828 5.863 1.00 92.50 111 LEU A C 1
ATOM 868 O O . LEU A 1 111 ? 10.527 -3.823 6.597 1.00 92.50 111 LEU A O 1
ATOM 872 N N . ILE A 1 112 ? 9.081 -4.927 5.269 1.00 94.12 112 ILE A N 1
ATOM 873 C CA . ILE A 1 112 ? 9.713 -6.243 5.421 1.00 94.12 112 ILE A CA 1
ATOM 874 C C . ILE A 1 112 ? 10.370 -6.748 4.139 1.00 94.12 112 ILE A C 1
ATOM 876 O O . ILE A 1 112 ? 11.166 -7.679 4.212 1.00 94.12 112 ILE A O 1
ATOM 880 N N . ASP A 1 113 ? 10.026 -6.174 2.984 1.00 91.75 113 ASP A N 1
ATOM 881 C CA . ASP A 1 113 ? 10.607 -6.557 1.699 1.00 91.75 113 ASP A CA 1
ATOM 882 C C . ASP A 1 113 ? 10.481 -5.430 0.667 1.00 91.75 113 ASP A C 1
ATOM 884 O O . ASP A 1 113 ? 9.478 -4.712 0.636 1.00 91.75 113 ASP A O 1
ATOM 888 N N . PHE A 1 114 ? 11.484 -5.314 -0.194 1.00 89.69 114 PHE A N 1
ATOM 889 C CA . PHE A 1 114 ? 11.505 -4.390 -1.321 1.00 89.69 114 PHE A CA 1
ATOM 890 C C . PHE A 1 114 ? 12.159 -5.079 -2.517 1.00 89.69 114 PHE A C 1
ATOM 892 O O . PHE A 1 114 ? 13.301 -5.538 -2.435 1.00 89.69 114 PHE A O 1
ATOM 899 N N . SER A 1 115 ? 11.447 -5.116 -3.638 1.00 88.69 115 SER A N 1
ATOM 900 C CA . SER A 1 115 ? 11.940 -5.625 -4.914 1.00 88.69 115 SER A CA 1
ATOM 901 C C . SER A 1 115 ? 11.987 -4.478 -5.913 1.00 88.69 115 SER A C 1
ATOM 903 O O . SER A 1 115 ? 10.955 -3.891 -6.199 1.00 88.69 115 SER A O 1
ATOM 905 N N . GLY A 1 116 ? 13.173 -4.136 -6.407 1.00 81.94 116 GLY A N 1
ATOM 906 C CA . GLY A 1 116 ? 13.395 -2.974 -7.265 1.00 81.94 116 GLY A CA 1
ATOM 907 C C . GLY A 1 116 ? 14.864 -2.567 -7.268 1.00 81.94 116 GLY A C 1
ATOM 908 O O . GLY A 1 116 ? 15.704 -3.235 -6.654 1.00 81.94 116 GLY A O 1
ATOM 909 N N . GLU A 1 117 ? 15.182 -1.454 -7.921 1.00 78.75 117 GLU A N 1
ATOM 910 C CA . GLU A 1 117 ? 16.540 -0.912 -7.904 1.00 78.75 117 GLU A CA 1
ATOM 911 C C . GLU A 1 117 ? 16.927 -0.409 -6.508 1.00 78.75 117 GLU A C 1
ATOM 913 O O . GLU A 1 117 ? 16.177 0.284 -5.818 1.00 78.75 117 GLU A O 1
ATOM 918 N N . ARG A 1 118 ? 18.148 -0.735 -6.071 1.00 66.50 118 ARG A N 1
ATOM 919 C CA . ARG A 1 118 ? 18.588 -0.468 -4.689 1.00 66.50 118 ARG A CA 1
ATOM 920 C C . ARG A 1 118 ? 18.646 1.026 -4.354 1.00 66.50 118 ARG A C 1
ATOM 922 O O . ARG A 1 118 ? 18.527 1.390 -3.188 1.00 66.50 118 ARG A O 1
ATOM 929 N N . SER A 1 119 ? 18.852 1.883 -5.352 1.00 62.94 119 SER A N 1
ATOM 930 C CA . SER A 1 119 ? 18.838 3.339 -5.183 1.00 62.94 119 SER A CA 1
ATOM 931 C C . SER A 1 119 ? 17.454 3.879 -4.831 1.00 62.94 119 SER A C 1
ATOM 933 O O . SER A 1 119 ? 17.375 4.848 -4.084 1.00 62.94 119 SER A O 1
ATOM 935 N N . VAL A 1 120 ? 16.389 3.235 -5.315 1.00 62.03 120 VAL A N 1
ATOM 936 C CA . VAL A 1 120 ? 14.997 3.617 -5.041 1.00 62.03 120 VAL A CA 1
ATOM 937 C C . VAL A 1 120 ? 14.618 3.287 -3.603 1.00 62.03 120 VAL A C 1
ATOM 939 O O . VAL A 1 120 ? 13.979 4.095 -2.941 1.00 62.03 120 VAL A O 1
ATOM 942 N N . LEU A 1 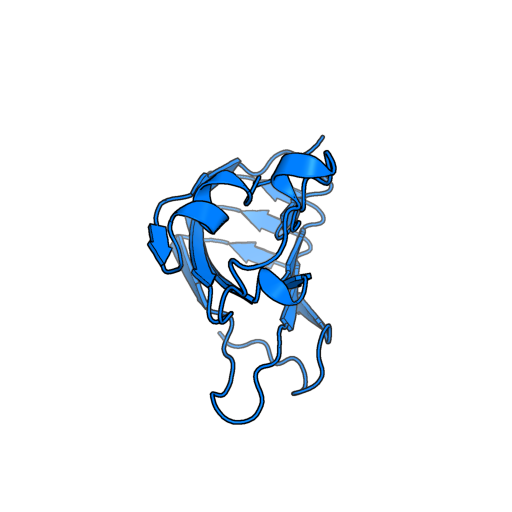121 ? 15.096 2.160 -3.062 1.00 62.25 121 LEU A N 1
ATOM 943 C CA . LEU A 1 121 ? 14.873 1.793 -1.656 1.00 62.25 121 LEU A CA 1
ATOM 944 C C . LEU A 1 121 ? 15.312 2.893 -0.671 1.00 62.25 121 LEU A C 1
ATOM 946 O O . LEU A 1 121 ? 14.716 3.038 0.388 1.00 62.25 121 LEU A O 1
ATOM 950 N N . LEU A 1 122 ? 16.350 3.666 -1.008 1.00 55.56 122 LEU A N 1
ATOM 951 C CA . LEU A 1 122 ? 16.828 4.774 -0.172 1.00 55.56 122 LEU A CA 1
ATOM 952 C C . LEU A 1 122 ? 15.961 6.042 -0.278 1.00 55.56 122 LEU A C 1
ATOM 954 O O . LEU A 1 122 ? 16.176 6.967 0.496 1.00 55.56 122 LEU A O 1
ATOM 958 N N . MET A 1 123 ? 15.037 6.097 -1.240 1.00 63.72 123 MET A N 1
ATOM 959 C CA . MET A 1 123 ? 14.155 7.238 -1.519 1.00 63.72 123 MET A CA 1
ATOM 960 C C . MET A 1 123 ? 12.681 6.953 -1.194 1.00 63.72 123 MET A C 1
ATOM 962 O O . MET A 1 123 ? 11.869 7.872 -1.150 1.00 63.72 123 MET A O 1
ATOM 966 N N . VAL A 1 124 ? 12.318 5.690 -0.956 1.00 57.19 124 VAL A N 1
ATOM 967 C CA . VAL A 1 124 ? 10.982 5.332 -0.471 1.00 57.19 124 VAL A CA 1
ATOM 968 C C . VAL A 1 124 ? 10.939 5.566 1.035 1.00 57.19 124 VAL A C 1
ATOM 970 O O . VAL A 1 124 ? 11.275 4.683 1.826 1.00 57.19 124 VAL A O 1
ATOM 973 N N . GLU A 1 125 ? 10.521 6.762 1.442 1.00 57.31 125 GLU A N 1
ATOM 974 C CA . GLU A 1 125 ? 10.075 6.981 2.814 1.00 57.31 125 GLU A CA 1
ATOM 975 C C . GLU A 1 125 ? 8.619 6.543 2.966 1.00 57.31 125 GLU A C 1
ATOM 977 O O . GLU A 1 125 ? 7.723 6.958 2.234 1.00 57.31 125 GLU A O 1
ATOM 982 N N . LEU A 1 126 ? 8.379 5.688 3.957 1.00 54.62 126 LEU A N 1
ATOM 983 C CA . LEU A 1 126 ? 7.037 5.384 4.424 1.00 54.62 126 LEU A CA 1
ATOM 984 C C . LEU A 1 126 ? 6.605 6.470 5.382 1.00 54.62 126 LEU A C 1
ATOM 986 O O . LEU A 1 126 ? 6.847 6.401 6.588 1.00 54.62 126 LEU A O 1
ATOM 990 N N . ILE A 1 127 ? 5.978 7.484 4.811 1.00 46.78 127 ILE A N 1
ATOM 991 C CA . ILE A 1 127 ? 5.462 8.616 5.553 1.00 46.78 127 ILE A CA 1
ATOM 992 C C . ILE A 1 127 ? 4.182 8.173 6.277 1.00 46.78 127 ILE A C 1
ATOM 994 O O . ILE A 1 127 ? 3.067 8.395 5.834 1.00 46.78 127 ILE A O 1
ATOM 998 N N . CYS A 1 128 ? 4.338 7.557 7.451 1.00 42.91 128 CYS A N 1
ATOM 999 C CA . CYS A 1 128 ? 3.296 7.565 8.481 1.00 42.91 128 CYS A CA 1
ATOM 1000 C C . CYS A 1 128 ? 3.351 8.923 9.203 1.00 42.91 128 CYS A C 1
ATOM 1002 O O . CYS A 1 128 ? 3.713 8.985 10.378 1.00 42.91 128 CYS A O 1
ATOM 1004 N N . MET A 1 129 ? 3.122 10.037 8.499 1.00 33.25 129 MET A N 1
ATOM 1005 C CA . MET A 1 129 ? 3.104 11.350 9.149 1.00 33.25 129 MET A CA 1
ATOM 1006 C C . MET A 1 129 ? 1.718 11.651 9.716 1.00 33.25 129 MET A C 1
ATOM 1008 O O . MET A 1 129 ? 0.798 11.954 8.965 1.00 33.25 129 MET A O 1
ATOM 1012 N N . VAL A 1 130 ? 1.671 11.528 11.048 1.00 36.22 130 VAL A N 1
ATOM 1013 C CA . VAL A 1 130 ? 1.020 12.381 12.069 1.00 36.22 130 VAL A CA 1
ATOM 1014 C C . VAL A 1 130 ? -0.351 12.975 11.755 1.00 36.22 130 VAL A C 1
ATOM 1016 O O . VAL A 1 130 ? -0.438 13.855 10.871 1.00 36.22 130 VAL A O 1
#

Sequence (130 aa):
MYSIASNVDGDSSLVENLSGNGSVIFTSTVFNPHYSKLQINDLSGNLHFRFNINFAEQRGDYLLIKKGAGHHKISVIDSGVEVINFPLQKQHLVLELDLIHDQSGEAHFTLIDFSGERSVLLMVELICMV

pLDDT: mean 81.19, std 17.41, range [33.25, 98.38]

Foldseek 3Di:
DDFDFDLAAAGETEDAEDEDEEEDEDDADPVRGHAYEYEYAYYYYEYEYEKEAAQQVLGIHAYEYAHYAYEYEYEYEHPHDDPPPDVCVVVVDQREHEHYEHNNLHYHYDYDYYHDDPVVVVRYDHPSDD

InterPro domains:
  IPR004899 Pertactin, central region [PF03212] (21-114)
  IPR011050 Pectin lyase fold/virulence factor [SSF51126] (11-113)
  IPR012332 Autotransporter, pectate lyase C-like domain superfamily [G3DSA:2.160.20.20] (5-118)